Protein AF-A0A926VXW3-F1 (afdb_monomer)

pLDDT: mean 92.78, std 9.76, range [51.78, 98.69]

Foldseek 3Di:
DVVLVVLLVVLLVVLVPPPPQPDPVSSVVSSCVSLVPPPVNVVVVVVVVVVVVVVVVVVVVVVVVVVVVVVVVVVVVVVVVVVVVVVVVVVVVPD

Mean predicted aligned error: 6.93 Å

Sequence (95 aa):
QHQINRFEGNADRVAAFEIDLKNDAQRKARRFEVLLVNQEYQMAIDTQIRLTIDKANAIGHLEYLRNQFSVAKLEARLAIAQQLSDLESRELVGL

Secondary structure (DSSP, 8-state):
-HHHHHHHHHHHHHHHT-TT--SHHHHHHHHHHHHHT-HHHHHHHHHHHHHHHHHHHHHHHHHHHHHHHHHHHHHHHHHHHHHHHHHHHHHHHT-

Solvent-accessible surface area (backbone atoms only — not comparable to full-atom values): 5238 Å² total; per-residue (Å²): 107,73,67,56,52,50,52,49,53,51,26,49,50,54,34,70,70,41,83,88,52,87,46,69,66,50,33,51,52,45,26,48,55,54,48,71,72,31,63,71,51,50,53,50,49,54,49,50,53,50,53,52,51,53,50,52,53,52,50,53,51,52,52,50,53,52,50,53,50,53,50,54,53,50,53,51,50,51,54,52,51,51,53,51,52,53,50,53,54,47,63,76,68,68,121

Radius of gyration: 30.61 Å; Cα contacts (8 Å, |Δi|>4): 27; chains: 1; bounding box: 57×15×88 Å

Structure (mmCIF, N/CA/C/O backbone):
data_AF-A0A926VXW3-F1
#
_entry.id   AF-A0A926VXW3-F1
#
loop_
_atom_site.group_PDB
_atom_site.id
_atom_site.type_symbol
_atom_site.label_atom_id
_atom_site.label_alt_id
_atom_site.label_comp_id
_atom_site.label_asym_id
_atom_site.label_entity_id
_atom_site.label_seq_id
_atom_site.pdbx_PDB_ins_code
_atom_site.Cartn_x
_atom_site.Cartn_y
_atom_site.Cartn_z
_atom_site.occupancy
_atom_site.B_iso_or_equiv
_atom_site.auth_seq_id
_atom_site.auth_comp_id
_atom_site.auth_asym_id
_atom_site.auth_atom_id
_atom_site.pdbx_PDB_model_num
ATOM 1 N N . GLN A 1 1 ? 8.189 6.511 -3.082 1.00 78.19 1 GLN A N 1
ATOM 2 C CA . GLN A 1 1 ? 7.724 7.144 -4.335 1.00 78.19 1 GLN A CA 1
ATOM 3 C C . GLN A 1 1 ? 8.796 7.981 -5.033 1.00 78.19 1 GLN A C 1
ATOM 5 O O . GLN A 1 1 ? 9.092 7.690 -6.178 1.00 78.19 1 GLN A O 1
ATOM 10 N N . HIS A 1 2 ? 9.419 8.978 -4.384 1.00 88.31 2 HIS A N 1
ATOM 11 C CA . HIS A 1 2 ? 10.380 9.871 -5.064 1.00 88.31 2 HIS A CA 1
ATOM 12 C C . HIS A 1 2 ? 11.574 9.163 -5.730 1.00 88.31 2 HIS A C 1
ATOM 14 O O . HIS A 1 2 ? 11.942 9.528 -6.841 1.00 88.31 2 HIS A O 1
ATOM 20 N N . GLN A 1 3 ? 12.157 8.140 -5.094 1.00 91.38 3 GLN A N 1
ATOM 21 C CA . GLN A 1 3 ? 13.261 7.375 -5.696 1.00 91.38 3 GLN A CA 1
ATOM 22 C C . GLN A 1 3 ? 12.820 6.561 -6.921 1.00 91.38 3 GLN A C 1
ATOM 24 O O . GLN A 1 3 ? 13.471 6.626 -7.956 1.00 91.38 3 GLN A O 1
ATOM 29 N N . ILE A 1 4 ? 11.680 5.869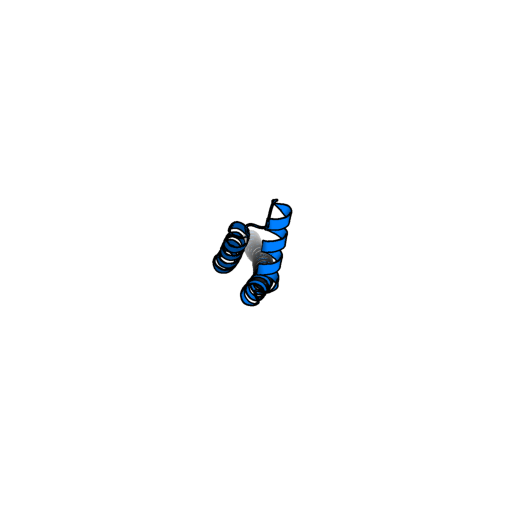 -6.835 1.00 95.25 4 ILE A N 1
ATOM 30 C CA . ILE A 1 4 ? 11.085 5.110 -7.948 1.00 95.25 4 ILE A CA 1
ATOM 31 C C . ILE A 1 4 ? 10.820 6.039 -9.138 1.00 95.25 4 ILE A C 1
ATOM 33 O O . ILE A 1 4 ? 11.306 5.782 -10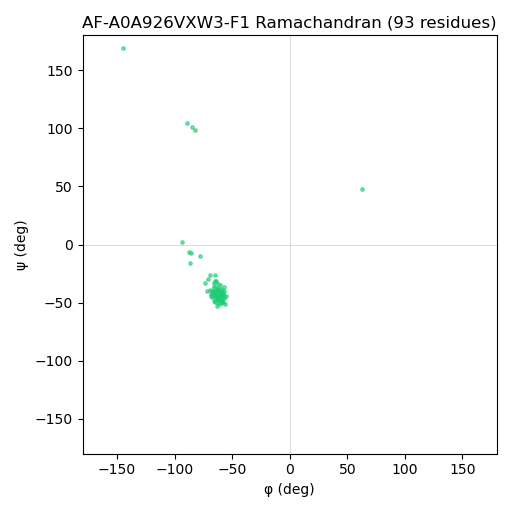.234 1.00 95.25 4 ILE A O 1
ATOM 37 N N . ASN A 1 5 ? 10.171 7.183 -8.901 1.00 95.75 5 ASN A N 1
ATOM 38 C CA . ASN A 1 5 ? 9.904 8.174 -9.946 1.00 95.75 5 ASN A CA 1
ATOM 39 C C . ASN A 1 5 ? 11.197 8.715 -10.581 1.00 95.75 5 ASN A C 1
ATOM 41 O O . ASN A 1 5 ? 11.226 9.006 -11.773 1.00 95.75 5 ASN A O 1
ATOM 45 N N . ARG A 1 6 ? 12.278 8.855 -9.801 1.00 96.19 6 ARG A N 1
ATOM 46 C CA . ARG A 1 6 ? 13.587 9.270 -10.324 1.00 96.19 6 ARG A CA 1
ATOM 47 C C . ARG A 1 6 ? 14.172 8.215 -11.266 1.00 96.19 6 ARG A C 1
ATOM 49 O O . ARG A 1 6 ? 14.692 8.581 -12.315 1.00 96.19 6 ARG A O 1
ATOM 56 N N . PHE A 1 7 ? 14.097 6.933 -10.912 1.00 97.00 7 PHE A N 1
ATOM 57 C CA . PHE A 1 7 ? 14.554 5.851 -11.789 1.00 97.00 7 PHE A CA 1
ATOM 58 C 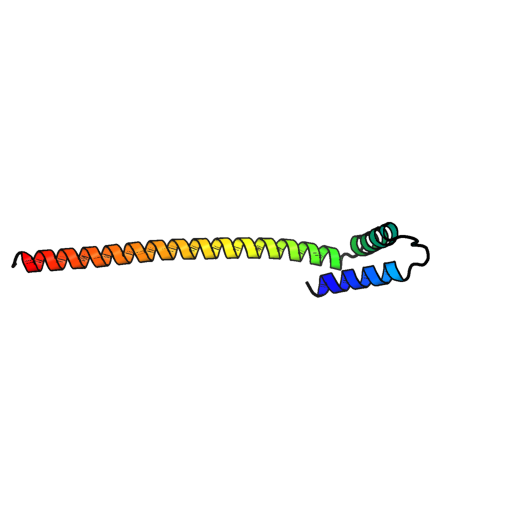C . PHE A 1 7 ? 13.725 5.768 -13.070 1.00 97.00 7 PHE A C 1
ATOM 60 O O . PHE A 1 7 ? 14.296 5.664 -14.153 1.00 97.00 7 PHE A O 1
ATOM 67 N N . GLU A 1 8 ? 12.404 5.892 -12.961 1.00 96.31 8 GLU A N 1
ATOM 68 C CA . GLU A 1 8 ? 11.502 5.905 -14.113 1.00 96.31 8 GLU A CA 1
ATOM 69 C C . GLU A 1 8 ? 11.772 7.089 -15.038 1.00 96.31 8 GLU A C 1
ATOM 71 O O . GLU A 1 8 ? 11.971 6.882 -16.230 1.00 96.31 8 GLU A O 1
ATOM 76 N N . GLY A 1 9 ? 11.906 8.301 -14.493 1.00 95.69 9 GLY A N 1
ATOM 77 C CA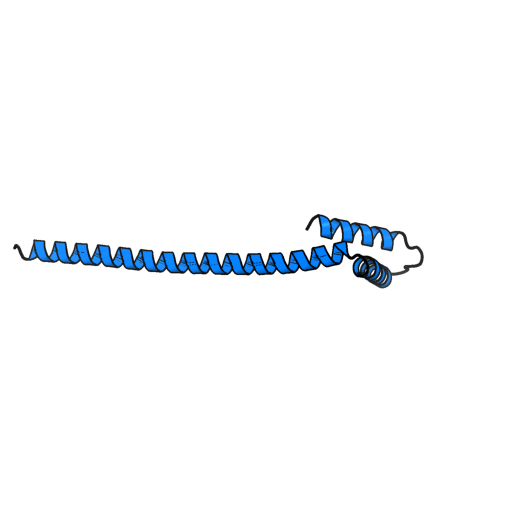 . GLY A 1 9 ? 12.252 9.480 -15.286 1.00 95.69 9 GLY A CA 1
ATOM 78 C C . GLY A 1 9 ? 13.629 9.370 -15.950 1.00 95.69 9 GLY A C 1
ATOM 79 O O . GLY A 1 9 ? 13.819 9.827 -17.076 1.00 95.69 9 GLY A O 1
ATOM 80 N N . ASN A 1 10 ? 14.596 8.717 -15.297 1.00 96.06 10 ASN A N 1
ATOM 81 C CA . ASN A 1 10 ? 15.889 8.425 -15.915 1.00 96.06 10 ASN A CA 1
ATOM 82 C C . ASN A 1 10 ? 15.760 7.423 -17.072 1.00 96.06 10 ASN A C 1
ATOM 84 O O . ASN A 1 10 ? 16.397 7.621 -18.105 1.00 96.06 10 ASN A O 1
ATOM 88 N N . ALA A 1 11 ? 14.945 6.376 -16.921 1.00 96.25 11 ALA A N 1
ATOM 89 C CA . ALA A 1 11 ? 14.682 5.407 -17.982 1.00 96.25 11 ALA A CA 1
ATOM 90 C C . ALA A 1 11 ? 13.928 6.040 -19.163 1.00 96.25 11 ALA A C 1
ATOM 92 O O . ALA A 1 11 ? 14.280 5.793 -20.316 1.00 96.25 11 ALA A O 1
ATOM 93 N N . ASP A 1 12 ? 12.965 6.920 -18.881 1.00 95.25 12 ASP A N 1
ATOM 94 C CA . ASP A 1 12 ? 12.255 7.712 -19.890 1.00 95.25 12 ASP A CA 1
ATOM 95 C C . ASP A 1 12 ? 13.224 8.597 -20.674 1.00 95.25 12 ASP A C 1
ATOM 97 O O . ASP A 1 12 ? 13.168 8.652 -21.902 1.00 95.25 12 ASP A O 1
ATOM 101 N N . ARG A 1 13 ? 14.172 9.239 -19.977 1.00 94.75 13 ARG A N 1
ATOM 102 C CA . ARG A 1 13 ? 15.228 10.029 -20.615 1.00 94.75 13 ARG A CA 1
ATOM 103 C C . ARG A 1 13 ? 16.080 9.169 -21.547 1.00 94.75 13 ARG A C 1
ATOM 105 O O . ARG A 1 13 ? 16.336 9.586 -22.669 1.00 94.75 13 ARG A O 1
ATOM 112 N N . VAL A 1 14 ? 16.513 7.987 -21.105 1.00 94.25 14 VAL A N 1
ATOM 113 C CA . VAL A 1 14 ? 17.314 7.072 -21.939 1.00 94.25 14 VAL A CA 1
ATOM 114 C C . VAL A 1 14 ? 16.550 6.685 -23.206 1.00 94.25 14 VAL A C 1
ATOM 116 O O . VAL A 1 14 ? 17.077 6.863 -24.299 1.00 94.25 14 VAL A O 1
ATOM 119 N N . ALA A 1 15 ? 15.293 6.254 -23.074 1.00 93.69 15 ALA A N 1
ATOM 120 C CA . ALA A 1 15 ? 14.468 5.875 -24.219 1.00 93.69 15 ALA A CA 1
ATOM 121 C C . ALA A 1 15 ? 14.162 7.058 -25.159 1.00 93.69 15 ALA A C 1
ATOM 123 O O . ALA A 1 15 ? 14.017 6.870 -26.362 1.00 93.69 15 ALA A O 1
ATOM 124 N N . ALA A 1 16 ? 14.062 8.285 -24.641 1.00 89.94 16 ALA A N 1
ATOM 125 C CA . ALA A 1 16 ? 13.776 9.468 -25.453 1.00 89.94 16 ALA A CA 1
ATOM 126 C C . ALA A 1 16 ? 14.944 9.891 -26.363 1.00 89.94 16 ALA A C 1
ATOM 128 O O . ALA A 1 16 ? 14.701 10.466 -27.421 1.00 89.94 16 ALA A O 1
ATOM 129 N N . PHE A 1 17 ? 16.191 9.624 -25.963 1.00 90.81 17 PHE A N 1
ATOM 130 C CA . PHE A 1 17 ? 17.385 9.991 -26.738 1.00 90.81 17 PHE A CA 1
ATOM 131 C C . PHE A 1 17 ? 17.888 8.876 -27.668 1.00 90.81 17 PHE A C 1
ATOM 133 O O . PHE A 1 17 ? 18.889 9.059 -28.360 1.00 90.81 17 PHE A O 1
ATOM 140 N N . GLU A 1 18 ? 17.204 7.734 -27.716 1.00 92.12 18 GLU A N 1
ATOM 141 C CA . GLU A 1 18 ? 17.574 6.611 -28.573 1.00 92.12 18 GLU A CA 1
ATOM 142 C C . GLU A 1 18 ? 16.914 6.746 -29.952 1.00 92.12 18 GLU A C 1
ATOM 144 O O . GLU A 1 18 ? 15.711 6.549 -30.125 1.00 92.12 18 GLU A O 1
ATOM 149 N N . ILE A 1 19 ? 17.731 7.128 -30.938 1.00 89.38 19 ILE A N 1
ATOM 150 C CA . ILE A 1 19 ? 17.299 7.565 -32.278 1.00 89.38 19 ILE A CA 1
ATOM 151 C C . ILE A 1 19 ? 16.615 6.434 -33.069 1.00 89.38 19 ILE A C 1
ATOM 153 O O . ILE A 1 19 ? 15.765 6.693 -33.921 1.00 89.38 19 ILE A O 1
ATOM 157 N N . ASP A 1 20 ? 16.939 5.177 -32.761 1.00 92.81 20 ASP A N 1
ATOM 158 C CA . ASP A 1 20 ? 16.416 4.004 -33.468 1.00 92.81 20 ASP A CA 1
ATOM 159 C C . ASP A 1 20 ? 14.982 3.620 -33.056 1.00 92.81 20 ASP A C 1
ATOM 161 O O . ASP A 1 20 ? 14.341 2.794 -33.717 1.00 92.81 20 ASP A O 1
ATOM 165 N N . LEU A 1 21 ? 14.439 4.231 -31.995 1.00 93.19 21 LEU A N 1
ATOM 166 C CA . LEU A 1 21 ? 13.084 3.966 -31.511 1.00 93.19 21 LEU A CA 1
ATOM 167 C C . LEU A 1 21 ? 12.063 4.820 -32.278 1.00 93.19 21 LEU A C 1
ATOM 169 O O . LEU A 1 21 ? 11.844 5.998 -32.004 1.00 93.19 21 LEU A O 1
ATOM 173 N N . LYS A 1 22 ? 11.383 4.197 -33.240 1.00 92.00 22 LYS A N 1
ATOM 174 C CA . LYS A 1 22 ? 10.468 4.839 -34.199 1.00 92.00 22 LYS A CA 1
ATOM 175 C C . LYS A 1 22 ? 9.036 4.989 -33.690 1.00 92.00 22 LYS A C 1
ATOM 177 O O . LYS A 1 22 ? 8.250 5.719 -34.288 1.00 92.00 22 LYS A O 1
ATOM 182 N N . ASN A 1 23 ? 8.658 4.279 -32.628 1.00 93.00 23 ASN A N 1
ATOM 183 C CA . ASN A 1 23 ? 7.294 4.305 -32.105 1.00 93.00 23 ASN A CA 1
ATOM 184 C C . ASN A 1 23 ? 7.233 4.199 -30.573 1.00 93.00 23 ASN A C 1
ATOM 186 O O . ASN A 1 23 ? 8.220 3.924 -29.892 1.00 93.00 23 ASN A O 1
ATOM 190 N N . ASP A 1 24 ? 6.041 4.441 -30.026 1.00 92.25 24 ASP A N 1
ATOM 191 C CA . ASP A 1 24 ? 5.805 4.435 -28.580 1.00 92.25 24 ASP A CA 1
ATOM 192 C C . ASP A 1 24 ? 5.977 3.048 -27.945 1.00 92.25 24 ASP A C 1
ATOM 194 O O . ASP A 1 24 ? 6.466 2.940 -26.824 1.00 92.25 24 ASP A O 1
ATOM 198 N N . ALA A 1 25 ? 5.638 1.981 -28.674 1.00 95.25 25 ALA A N 1
ATOM 199 C CA . ALA A 1 25 ? 5.819 0.616 -28.192 1.00 95.25 25 ALA A CA 1
ATOM 200 C C . ALA A 1 25 ? 7.308 0.282 -28.004 1.00 95.25 25 ALA A C 1
ATOM 202 O O . ALA A 1 25 ? 7.682 -0.278 -26.978 1.00 95.25 25 ALA A O 1
ATOM 203 N N . GLN A 1 26 ? 8.165 0.699 -28.938 1.00 95.44 26 GLN A N 1
ATOM 204 C CA . GLN A 1 26 ? 9.621 0.564 -28.848 1.00 95.44 26 GLN A CA 1
ATOM 205 C C . GLN A 1 26 ? 10.193 1.393 -27.693 1.00 95.44 26 GLN A C 1
ATOM 207 O O . GLN A 1 26 ? 11.005 0.885 -26.925 1.00 95.44 26 GLN A O 1
ATOM 212 N N . ARG A 1 27 ? 9.713 2.630 -27.498 1.00 94.88 27 ARG A N 1
ATOM 213 C CA . ARG A 1 27 ? 10.099 3.467 -26.346 1.00 94.88 27 ARG A CA 1
ATOM 214 C C . ARG A 1 27 ? 9.715 2.829 -25.009 1.00 94.88 27 ARG A C 1
ATOM 216 O O . ARG A 1 27 ? 10.525 2.803 -24.086 1.00 94.88 27 ARG A O 1
ATOM 223 N N . LYS A 1 28 ? 8.515 2.253 -24.910 1.00 95.06 28 LYS A N 1
ATOM 224 C CA . LYS A 1 28 ? 8.057 1.523 -23.717 1.00 95.06 28 LYS A CA 1
ATOM 225 C C . LYS A 1 28 ? 8.850 0.242 -23.469 1.00 95.06 28 LYS A C 1
ATOM 227 O O . LYS A 1 28 ? 9.222 -0.008 -22.325 1.00 95.06 28 LYS A O 1
ATOM 232 N N . ALA A 1 29 ? 9.134 -0.534 -24.515 1.00 95.62 29 ALA A N 1
ATOM 233 C CA . ALA A 1 29 ? 9.964 -1.732 -24.418 1.00 95.62 29 ALA A CA 1
ATOM 234 C C . ALA A 1 29 ? 11.370 -1.377 -23.922 1.00 95.62 29 ALA A C 1
ATOM 236 O O . ALA A 1 29 ? 11.858 -1.970 -22.964 1.00 95.62 29 ALA A O 1
ATOM 237 N N . ARG A 1 30 ? 11.968 -0.319 -24.479 1.00 96.12 30 ARG A N 1
ATOM 238 C CA . ARG A 1 30 ? 13.286 0.138 -24.056 1.00 96.12 30 ARG A CA 1
ATOM 239 C C . ARG A 1 30 ? 13.317 0.613 -22.608 1.00 96.12 30 ARG A C 1
ATOM 241 O O . ARG A 1 30 ? 14.197 0.233 -21.841 1.00 96.12 30 ARG A O 1
ATOM 248 N N . ARG A 1 31 ? 12.336 1.424 -22.214 1.00 96.38 31 ARG A N 1
ATOM 249 C CA . ARG A 1 31 ? 12.166 1.855 -20.822 1.00 96.38 31 ARG A CA 1
ATOM 250 C C . ARG A 1 31 ? 12.073 0.650 -19.883 1.00 96.38 31 ARG A C 1
ATOM 252 O O . ARG A 1 31 ? 12.707 0.651 -18.832 1.00 96.38 31 ARG A O 1
ATOM 259 N N . PHE A 1 32 ? 11.303 -0.369 -20.263 1.00 95.88 32 PHE A N 1
ATOM 260 C CA . PHE A 1 32 ? 11.182 -1.604 -19.494 1.00 95.88 32 PHE A CA 1
ATOM 261 C C . PHE A 1 32 ? 12.528 -2.322 -19.352 1.00 95.88 32 PHE A C 1
ATOM 263 O O . PHE A 1 32 ? 12.900 -2.652 -18.233 1.00 95.88 32 PHE A O 1
ATOM 270 N N . GLU A 1 33 ? 13.291 -2.494 -20.433 1.00 96.19 33 GLU A N 1
ATOM 271 C CA . GLU A 1 33 ? 14.627 -3.111 -20.384 1.00 96.19 33 GLU A CA 1
ATOM 272 C C . GLU A 1 33 ? 15.574 -2.382 -19.425 1.00 96.19 33 GLU A C 1
ATOM 274 O O . GLU A 1 33 ? 16.234 -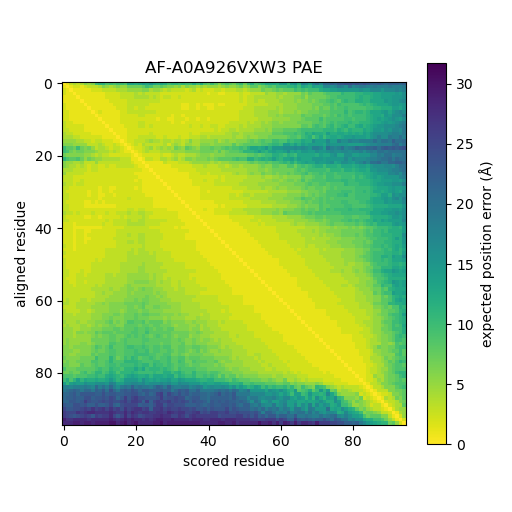3.015 -18.602 1.00 96.19 33 GLU A O 1
ATOM 279 N N . VAL A 1 34 ? 15.614 -1.046 -19.499 1.00 96.94 34 VAL A N 1
ATOM 280 C CA . VAL A 1 34 ? 16.463 -0.212 -18.633 1.00 96.94 34 VAL A CA 1
ATOM 281 C C . VAL A 1 34 ? 16.092 -0.389 -17.159 1.00 96.94 34 VAL A C 1
ATOM 283 O O . VAL A 1 34 ? 16.973 -0.490 -16.305 1.00 96.94 34 VAL A O 1
ATOM 286 N N . LEU A 1 35 ? 14.796 -0.438 -16.848 1.00 97.25 35 LEU A N 1
ATOM 287 C CA . LEU A 1 35 ? 14.313 -0.636 -15.480 1.00 97.25 35 LEU A CA 1
ATOM 288 C C . LEU A 1 35 ? 14.503 -2.077 -14.993 1.00 97.25 35 LEU A C 1
ATOM 290 O O . LEU A 1 35 ? 14.763 -2.291 -13.809 1.00 97.25 35 LEU A O 1
ATOM 294 N N . LEU A 1 36 ? 14.406 -3.061 -15.888 1.00 96.38 36 LEU A N 1
ATOM 295 C CA . LEU A 1 36 ? 14.544 -4.479 -15.562 1.00 96.38 36 LEU A CA 1
ATOM 296 C C . LEU A 1 36 ? 15.943 -4.802 -15.027 1.00 96.38 36 LEU A C 1
ATOM 298 O O . LEU A 1 36 ? 16.076 -5.556 -14.068 1.00 96.38 36 LEU A O 1
ATOM 302 N N . VAL A 1 37 ? 16.982 -4.205 -15.613 1.00 96.62 37 VAL A N 1
ATOM 303 C CA . VAL A 1 37 ? 18.376 -4.431 -15.193 1.00 96.62 37 VAL A CA 1
ATOM 304 C C . VAL A 1 37 ? 18.823 -3.524 -14.041 1.00 96.62 37 VAL A C 1
ATOM 306 O O . VAL A 1 37 ? 19.911 -3.706 -13.495 1.00 96.62 37 VAL A O 1
ATOM 309 N N . ASN A 1 38 ? 18.002 -2.548 -13.646 1.00 97.25 38 ASN A N 1
ATOM 310 C CA . ASN A 1 38 ? 18.308 -1.647 -12.542 1.00 97.25 38 ASN A CA 1
ATOM 311 C C . ASN A 1 38 ? 17.951 -2.298 -11.195 1.00 97.25 38 ASN A C 1
ATOM 313 O O . ASN A 1 38 ? 16.803 -2.256 -10.752 1.00 97.25 38 ASN A O 1
ATOM 317 N N . GLN A 1 39 ? 18.956 -2.862 -10.522 1.00 97.06 39 GLN A N 1
ATOM 318 C CA . GLN A 1 39 ? 18.787 -3.536 -9.230 1.00 97.06 39 GLN A CA 1
ATOM 319 C C . GLN A 1 39 ? 18.205 -2.620 -8.145 1.00 97.06 39 GLN A C 1
ATOM 321 O O . GLN A 1 39 ? 17.335 -3.047 -7.389 1.00 97.06 39 GLN A O 1
ATOM 326 N N . GLU A 1 40 ? 18.624 -1.353 -8.088 1.00 96.75 40 GLU A N 1
ATOM 327 C CA . GLU A 1 40 ? 18.113 -0.398 -7.098 1.00 96.75 40 GLU A CA 1
ATOM 328 C C . GLU A 1 40 ? 16.624 -0.100 -7.314 1.00 96.75 40 GLU A C 1
ATOM 330 O O . GLU A 1 40 ? 15.867 0.019 -6.350 1.00 96.75 40 GLU A O 1
ATOM 335 N N . TYR A 1 41 ? 16.183 -0.026 -8.574 1.00 97.56 41 TYR A N 1
ATOM 336 C CA . TYR A 1 41 ? 14.769 0.125 -8.911 1.00 97.56 41 TYR A CA 1
ATOM 337 C C . TYR A 1 41 ? 13.955 -1.102 -8.489 1.00 97.56 41 TYR A C 1
ATOM 339 O O . TYR A 1 41 ? 12.927 -0.935 -7.835 1.00 97.56 41 TYR A O 1
ATOM 347 N N . GLN A 1 42 ? 14.432 -2.315 -8.794 1.00 97.50 42 GLN A N 1
ATOM 348 C CA . GLN A 1 42 ? 13.754 -3.553 -8.386 1.00 97.50 42 GLN A CA 1
ATOM 349 C C . GLN A 1 42 ? 13.618 -3.629 -6.858 1.00 97.50 42 GLN A C 1
ATOM 351 O O . GLN A 1 42 ? 12.515 -3.785 -6.337 1.00 97.50 42 GLN A O 1
ATOM 356 N N . MET A 1 43 ? 14.705 -3.373 -6.122 1.00 97.31 43 MET A N 1
ATOM 357 C CA . MET A 1 43 ? 14.683 -3.332 -4.655 1.00 97.31 43 MET A CA 1
ATOM 358 C C . MET A 1 43 ? 13.723 -2.270 -4.103 1.00 97.31 43 MET A C 1
ATOM 360 O O . MET A 1 43 ? 13.058 -2.493 -3.085 1.00 97.31 43 MET A O 1
ATOM 364 N N . ALA A 1 44 ? 13.649 -1.102 -4.748 1.00 96.62 44 ALA A N 1
ATOM 365 C CA . ALA A 1 44 ? 12.739 -0.036 -4.347 1.00 96.62 44 ALA A CA 1
ATOM 366 C C . ALA A 1 44 ? 11.268 -0.429 -4.563 1.00 96.62 44 ALA A C 1
ATOM 368 O O . ALA A 1 44 ? 10.440 -0.145 -3.693 1.00 96.62 44 ALA A O 1
ATOM 369 N N . ILE A 1 45 ? 10.951 -1.101 -5.673 1.00 97.44 45 ILE A N 1
ATOM 370 C CA . ILE A 1 45 ? 9.615 -1.636 -5.967 1.00 97.44 45 ILE A CA 1
ATOM 371 C C . ILE A 1 45 ? 9.236 -2.723 -4.958 1.00 97.44 45 ILE A C 1
ATOM 373 O O . ILE A 1 45 ? 8.186 -2.615 -4.323 1.00 97.44 45 ILE A O 1
ATOM 377 N N . ASP A 1 46 ? 10.107 -3.703 -4.718 1.00 97.06 46 ASP A N 1
ATOM 378 C CA . ASP A 1 46 ? 9.861 -4.778 -3.746 1.00 97.06 46 ASP A CA 1
ATOM 379 C C . ASP A 1 46 ? 9.630 -4.222 -2.338 1.00 97.06 46 ASP A C 1
ATOM 381 O O . ASP A 1 46 ? 8.702 -4.610 -1.621 1.00 97.06 46 ASP A O 1
ATOM 385 N N . THR A 1 47 ? 10.444 -3.240 -1.948 1.00 96.94 47 THR A N 1
ATOM 386 C CA . THR A 1 47 ? 10.287 -2.547 -0.669 1.00 96.94 47 THR A CA 1
ATOM 387 C C . THR A 1 47 ? 8.964 -1.792 -0.606 1.00 96.94 47 THR A C 1
ATOM 389 O O . THR A 1 47 ? 8.292 -1.834 0.423 1.00 96.94 47 THR A O 1
ATOM 392 N N . GLN A 1 48 ? 8.554 -1.125 -1.687 1.00 96.94 48 GLN A N 1
ATOM 393 C CA . GLN A 1 48 ? 7.266 -0.443 -1.742 1.00 96.94 48 GLN A CA 1
ATOM 394 C C . GLN A 1 48 ? 6.092 -1.421 -1.610 1.00 96.94 48 GLN A C 1
ATOM 396 O O . GLN A 1 48 ? 5.151 -1.125 -0.869 1.00 96.94 48 GLN A O 1
ATOM 401 N N . ILE A 1 49 ? 6.142 -2.567 -2.291 1.00 97.44 49 ILE A N 1
ATOM 402 C CA . ILE A 1 49 ? 5.108 -3.606 -2.212 1.00 97.44 49 ILE A CA 1
ATOM 403 C C . ILE A 1 49 ? 4.995 -4.107 -0.772 1.00 97.44 49 ILE A C 1
ATOM 405 O O . ILE A 1 49 ? 3.910 -4.065 -0.190 1.00 97.44 49 ILE A O 1
ATOM 409 N N . ARG A 1 50 ? 6.123 -4.484 -0.162 1.00 98.12 50 ARG A N 1
ATOM 410 C CA . ARG A 1 50 ? 6.173 -4.938 1.233 1.00 98.12 50 ARG A CA 1
ATOM 411 C C . ARG A 1 50 ? 5.601 -3.897 2.194 1.00 98.12 50 ARG A C 1
ATOM 413 O O . ARG A 1 50 ? 4.688 -4.205 2.948 1.00 98.12 50 ARG A O 1
ATOM 420 N N . LEU A 1 51 ? 6.060 -2.648 2.113 1.00 97.50 51 LEU A N 1
ATOM 421 C CA . LEU A 1 51 ? 5.574 -1.574 2.987 1.00 97.50 51 LEU A CA 1
ATOM 422 C C . LEU A 1 51 ? 4.086 -1.263 2.778 1.00 97.50 51 LEU A C 1
ATOM 424 O O . LEU A 1 51 ? 3.403 -0.868 3.720 1.00 97.50 51 LEU A O 1
ATOM 428 N N . THR A 1 52 ? 3.569 -1.434 1.560 1.00 97.94 52 THR A N 1
ATOM 429 C CA . THR A 1 52 ? 2.137 -1.266 1.272 1.00 97.94 52 THR A CA 1
ATOM 430 C C . THR A 1 52 ? 1.310 -2.330 1.984 1.00 97.94 52 THR A C 1
ATOM 432 O O . THR A 1 52 ? 0.296 -2.002 2.603 1.00 97.94 52 THR A O 1
ATOM 435 N N . ILE A 1 53 ? 1.770 -3.581 1.950 1.00 98.50 53 ILE A N 1
ATOM 436 C CA . ILE A 1 53 ? 1.135 -4.703 2.646 1.00 98.50 53 ILE A CA 1
ATOM 437 C C . ILE A 1 53 ? 1.223 -4.505 4.163 1.00 98.50 53 ILE A C 1
ATOM 439 O O . ILE A 1 53 ? 0.203 -4.568 4.846 1.00 98.50 53 ILE A O 1
ATOM 443 N N . ASP A 1 54 ? 2.408 -4.183 4.686 1.00 98.50 54 ASP A N 1
ATOM 444 C CA . ASP A 1 54 ? 2.622 -3.953 6.120 1.00 98.50 54 ASP A CA 1
ATOM 445 C C . ASP A 1 54 ? 1.723 -2.824 6.640 1.00 98.50 54 ASP A C 1
ATOM 447 O O . ASP A 1 54 ? 1.083 -2.954 7.686 1.00 98.50 54 ASP A O 1
ATOM 451 N N . LYS A 1 55 ? 1.600 -1.733 5.873 1.00 98.44 55 LYS A N 1
ATOM 452 C CA . LYS A 1 55 ? 0.690 -0.629 6.191 1.00 98.44 55 LYS A CA 1
ATOM 453 C C . LYS A 1 55 ? -0.769 -1.083 6.210 1.00 98.44 55 LYS A C 1
ATOM 455 O O . LYS A 1 55 ? -1.497 -0.710 7.128 1.00 98.44 55 LYS A O 1
ATOM 460 N N . ALA A 1 56 ? -1.210 -1.852 5.215 1.00 98.50 56 ALA A N 1
ATOM 461 C CA . ALA A 1 56 ? -2.581 -2.354 5.161 1.00 98.50 56 ALA A CA 1
ATOM 462 C C . ALA A 1 56 ? -2.896 -3.256 6.366 1.00 98.50 56 ALA A C 1
ATOM 464 O O . ALA A 1 56 ? -3.931 -3.083 7.010 1.00 98.50 56 ALA A O 1
ATOM 465 N N . ASN A 1 57 ? -1.965 -4.139 6.730 1.00 98.50 57 ASN A N 1
ATOM 466 C CA . ASN A 1 57 ? -2.085 -5.011 7.897 1.00 98.50 57 ASN A CA 1
ATOM 467 C C . ASN A 1 57 ? -2.147 -4.211 9.206 1.00 98.50 57 ASN A C 1
ATOM 469 O O . ASN A 1 57 ? -3.009 -4.468 10.045 1.00 98.50 57 ASN A O 1
ATOM 473 N N . ALA A 1 58 ? -1.280 -3.207 9.369 1.00 98.56 58 ALA A N 1
ATOM 474 C CA . ALA A 1 58 ? -1.276 -2.343 10.547 1.00 98.56 58 ALA A CA 1
ATOM 475 C C . ALA A 1 58 ? -2.587 -1.552 10.691 1.00 98.56 58 ALA A C 1
ATOM 477 O O . ALA A 1 58 ? -3.128 -1.450 11.792 1.00 98.56 58 ALA A O 1
ATOM 478 N N . ILE A 1 59 ? -3.132 -1.039 9.582 1.00 98.69 59 ILE A N 1
ATOM 479 C CA . ILE A 1 59 ? -4.442 -0.372 9.569 1.00 98.69 59 ILE A CA 1
ATOM 480 C C . ILE A 1 59 ? -5.544 -1.357 9.965 1.00 98.69 59 ILE A C 1
ATOM 482 O O . ILE A 1 59 ? -6.359 -1.037 10.826 1.00 98.69 59 ILE A O 1
ATOM 486 N N . GLY A 1 60 ? -5.546 -2.565 9.395 1.00 98.62 60 GLY A N 1
ATOM 487 C CA . GLY A 1 60 ? -6.510 -3.604 9.757 1.00 98.62 60 GLY A CA 1
ATOM 488 C C . GLY A 1 60 ? -6.466 -3.948 11.248 1.00 98.62 60 GLY A C 1
ATOM 489 O O . GLY A 1 60 ? -7.508 -4.049 11.894 1.00 98.62 60 GLY A O 1
ATOM 490 N N . HIS A 1 61 ? -5.267 -4.056 11.823 1.00 98.62 61 HIS A N 1
ATOM 491 C CA . HIS A 1 61 ? -5.100 -4.331 13.248 1.00 98.62 61 HIS A CA 1
ATOM 492 C C . HIS A 1 61 ? -5.584 -3.174 14.136 1.00 98.62 61 HIS A C 1
ATOM 494 O O . HIS A 1 61 ? -6.262 -3.404 15.137 1.00 98.62 61 HIS A O 1
ATOM 500 N N . LEU A 1 62 ? -5.296 -1.926 13.757 1.00 98.69 62 LEU A N 1
ATOM 501 C CA . LEU A 1 62 ? -5.773 -0.744 14.476 1.00 98.69 62 LEU A CA 1
ATOM 502 C C . LEU A 1 62 ? -7.303 -0.671 14.489 1.00 98.69 62 LEU A C 1
ATOM 504 O O . LEU A 1 62 ? -7.908 -0.410 15.527 1.00 98.69 62 LEU A O 1
ATOM 508 N N . GLU A 1 63 ? -7.931 -0.930 13.346 1.00 98.69 63 GLU A N 1
ATOM 509 C CA . GLU A 1 63 ? -9.386 -0.946 13.210 1.00 98.69 63 GLU A CA 1
ATOM 510 C C . GLU A 1 63 ? -10.026 -2.058 14.047 1.00 98.69 63 GLU A C 1
ATOM 512 O O . GLU A 1 63 ? -11.025 -1.836 14.734 1.00 98.69 63 GLU A O 1
ATOM 517 N N . TYR A 1 64 ? -9.398 -3.234 14.080 1.00 98.62 64 TYR A N 1
ATOM 518 C CA . TYR A 1 64 ? -9.804 -4.319 14.964 1.00 98.62 64 TYR A CA 1
ATOM 519 C C . TYR A 1 64 ? -9.761 -3.910 16.447 1.00 98.62 64 TYR A C 1
ATOM 521 O O . TYR A 1 64 ? -10.760 -4.062 17.153 1.00 98.62 64 TYR A O 1
ATOM 529 N N . LEU A 1 65 ? -8.652 -3.324 16.912 1.00 98.69 65 LEU A N 1
ATOM 530 C CA . LEU A 1 65 ? -8.519 -2.843 18.293 1.00 98.69 65 LEU A CA 1
ATOM 531 C C . LEU A 1 65 ? -9.533 -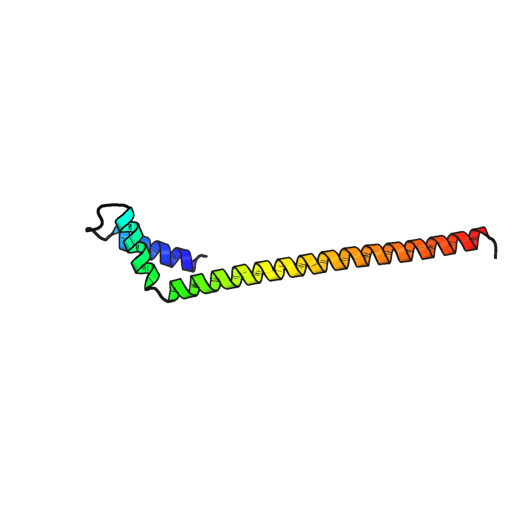1.738 18.621 1.00 98.69 65 LEU A C 1
ATOM 533 O O . LEU A 1 65 ? -10.112 -1.724 19.708 1.00 98.69 65 LEU A O 1
ATOM 537 N N . ARG A 1 66 ? -9.804 -0.833 17.674 1.00 98.62 66 ARG A N 1
ATOM 538 C CA . ARG A 1 66 ? -10.825 0.212 17.830 1.00 98.62 66 ARG A CA 1
ATOM 539 C C . ARG A 1 66 ? -12.218 -0.387 18.036 1.00 98.62 66 ARG A C 1
ATOM 541 O O . ARG A 1 66 ? -12.986 0.107 18.867 1.00 98.62 66 ARG A O 1
ATOM 548 N N . ASN A 1 67 ? -12.541 -1.456 17.312 1.00 98.62 67 ASN A N 1
ATOM 549 C CA . ASN A 1 67 ? -13.813 -2.157 17.458 1.00 98.62 67 ASN A CA 1
ATOM 550 C C . ASN A 1 67 ? -13.902 -2.872 18.811 1.00 98.62 67 ASN A C 1
ATOM 552 O O . ASN A 1 67 ? -14.907 -2.720 19.504 1.00 98.62 67 ASN A O 1
ATOM 556 N N . GLN A 1 68 ? -12.837 -3.561 19.235 1.00 98.56 68 GLN A N 1
ATOM 557 C CA . GLN A 1 68 ? -12.773 -4.174 20.568 1.00 98.56 68 GLN A CA 1
ATOM 558 C C . GLN A 1 68 ? -12.976 -3.143 21.683 1.00 98.56 68 GLN A C 1
ATOM 560 O O . GLN A 1 68 ? -13.773 -3.359 22.593 1.00 98.56 68 GLN A O 1
ATOM 565 N N . PHE A 1 69 ? -12.3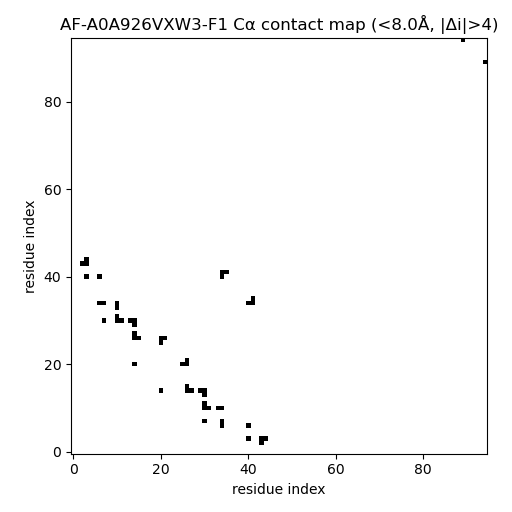11 -1.989 21.586 1.00 98.50 69 PHE A N 1
ATOM 566 C CA . PHE A 1 69 ? -12.484 -0.908 22.551 1.00 98.50 69 PHE A CA 1
ATOM 567 C C . PHE A 1 69 ? -13.921 -0.373 22.568 1.00 98.50 69 PHE A C 1
ATOM 569 O O . PHE A 1 69 ? -14.472 -0.086 23.630 1.00 98.50 69 PHE A O 1
ATOM 576 N N . SER A 1 70 ? -14.551 -0.256 21.398 1.00 98.50 70 SER A N 1
ATOM 577 C CA . SER A 1 70 ? -15.941 0.197 21.286 1.00 98.50 70 SER A CA 1
ATOM 578 C C . SER A 1 70 ? -16.909 -0.765 21.977 1.00 98.50 70 SER A C 1
ATOM 580 O O . SER A 1 70 ? -17.801 -0.307 22.689 1.00 98.50 70 SER A O 1
ATOM 582 N N . VAL A 1 71 ? -16.701 -2.076 21.826 1.00 98.56 71 VAL A N 1
ATOM 583 C CA . VAL A 1 71 ? -17.472 -3.110 22.534 1.00 98.56 71 VAL A CA 1
ATOM 584 C C . VAL A 1 71 ? -17.257 -3.001 24.042 1.00 98.56 71 VAL A C 1
ATOM 586 O O . VAL A 1 71 ? -18.227 -2.804 24.770 1.00 98.56 71 VAL A O 1
ATOM 589 N N . ALA A 1 72 ? -16.004 -2.991 24.506 1.00 98.50 72 ALA A N 1
ATOM 590 C CA . ALA A 1 72 ? -15.687 -2.878 25.932 1.00 98.50 72 ALA A CA 1
ATOM 591 C C . ALA A 1 72 ? -16.287 -1.609 26.569 1.00 98.50 72 ALA A C 1
ATOM 593 O O . ALA A 1 72 ? -16.778 -1.621 27.698 1.00 98.50 72 ALA A O 1
ATOM 594 N N . LYS A 1 73 ? -16.310 -0.495 25.828 1.00 98.56 73 LYS A N 1
ATOM 595 C CA . LYS A 1 73 ? -16.952 0.750 26.264 1.00 98.56 73 LYS A CA 1
ATOM 596 C C . LYS A 1 73 ? -18.466 0.600 26.429 1.00 98.56 73 LYS A C 1
ATOM 598 O O . LYS A 1 73 ? -19.030 1.185 27.354 1.00 98.56 73 LYS A O 1
ATOM 603 N N . LEU A 1 74 ? -19.136 -0.115 25.527 1.00 98.44 74 LEU A N 1
ATOM 604 C CA . LEU A 1 74 ? -20.573 -0.380 25.632 1.00 98.44 74 LEU A CA 1
ATOM 605 C C . LEU A 1 74 ? -20.878 -1.305 26.811 1.00 98.44 74 LEU A C 1
ATOM 607 O O . LEU A 1 74 ? -21.795 -1.013 27.574 1.00 98.44 74 LEU A O 1
ATOM 611 N N . GLU A 1 75 ? -20.079 -2.350 27.005 1.00 98.25 75 GLU A N 1
ATOM 612 C CA . GLU A 1 75 ? -20.198 -3.266 28.145 1.00 98.25 75 GLU A CA 1
ATOM 613 C C . GLU A 1 75 ? -20.023 -2.531 29.478 1.00 98.25 75 GLU A C 1
ATOM 615 O O . GLU A 1 75 ? -20.845 -2.678 30.380 1.00 98.25 75 GLU A O 1
ATOM 620 N N . ALA A 1 76 ? -19.020 -1.654 29.584 1.00 98.06 76 ALA A N 1
ATOM 621 C CA . ALA A 1 76 ? -18.817 -0.835 30.775 1.00 98.06 76 ALA A CA 1
ATOM 622 C C . ALA A 1 76 ? -20.006 0.103 31.043 1.00 98.06 76 ALA A C 1
ATOM 624 O O . ALA A 1 76 ? -20.445 0.247 32.182 1.00 98.06 76 ALA A O 1
ATOM 625 N N . ARG A 1 77 ? -20.569 0.723 29.997 1.00 97.38 77 ARG A N 1
ATOM 626 C CA . ARG A 1 77 ? -21.773 1.563 30.125 1.00 97.38 77 ARG A CA 1
ATOM 627 C C . ARG A 1 77 ? -22.986 0.761 30.581 1.00 97.38 77 ARG A C 1
ATOM 629 O O . ARG A 1 77 ? -23.741 1.255 31.411 1.00 97.38 77 ARG A O 1
ATOM 636 N N . LEU A 1 78 ? -23.162 -0.451 30.056 1.00 97.19 78 LEU A N 1
ATOM 637 C CA . LEU A 1 78 ? -24.230 -1.350 30.478 1.00 97.19 78 LEU A CA 1
ATOM 638 C C . LEU A 1 78 ? -24.073 -1.723 31.956 1.00 97.19 78 LEU A C 1
ATOM 640 O O . LEU A 1 78 ? -25.042 -1.627 32.701 1.00 97.19 78 LEU A O 1
ATOM 644 N N . ALA A 1 79 ? -22.859 -2.066 32.391 1.00 96.69 79 ALA A N 1
ATOM 645 C CA . ALA A 1 79 ? -22.578 -2.393 33.787 1.00 96.69 79 ALA A CA 1
ATOM 646 C C . ALA A 1 79 ? -22.876 -1.213 34.729 1.00 96.69 79 ALA A C 1
ATOM 648 O O . ALA A 1 79 ? -23.503 -1.40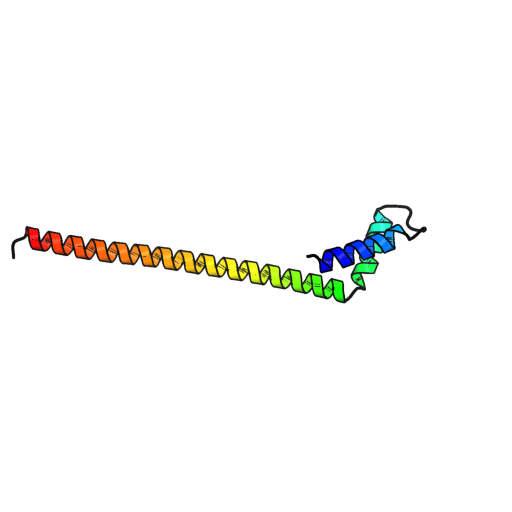0 35.770 1.00 96.69 79 ALA A O 1
ATOM 649 N N . ILE A 1 80 ? -22.494 0.011 34.343 1.00 95.50 80 ILE A N 1
ATOM 650 C CA . ILE A 1 80 ? -22.821 1.229 35.102 1.00 95.50 80 ILE A CA 1
ATOM 651 C C . ILE A 1 80 ? -24.340 1.421 35.187 1.00 95.50 80 ILE A C 1
ATOM 653 O O . ILE A 1 80 ? -24.870 1.655 36.270 1.00 95.50 80 ILE A O 1
ATOM 657 N N . ALA A 1 81 ? -25.053 1.302 34.064 1.00 95.12 81 ALA A N 1
ATOM 658 C CA . ALA A 1 81 ? -26.504 1.465 34.035 1.00 95.12 81 ALA A CA 1
ATOM 659 C C . ALA A 1 81 ? -27.221 0.423 34.911 1.00 95.12 81 ALA A C 1
ATOM 661 O O . ALA A 1 81 ? -28.144 0.768 35.642 1.00 95.12 81 ALA A O 1
ATOM 662 N N . GLN A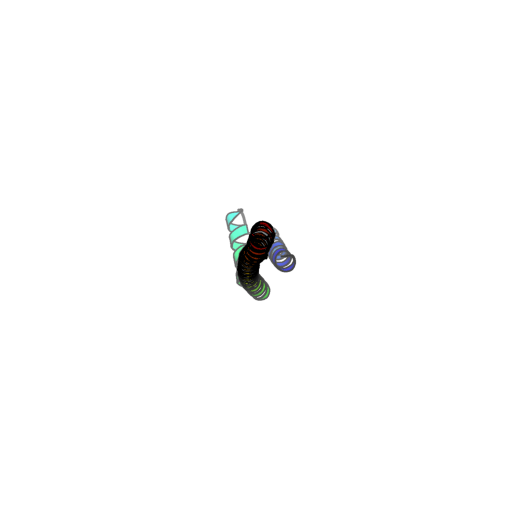 1 82 ? -26.761 -0.831 34.886 1.00 93.12 82 GLN A N 1
ATOM 663 C CA . GLN A 1 82 ? -27.288 -1.899 35.737 1.00 93.12 82 GLN A CA 1
ATOM 664 C C . GLN A 1 82 ? -27.095 -1.586 37.226 1.00 93.12 82 GLN A C 1
ATOM 666 O O . GLN A 1 82 ? -28.042 -1.718 37.998 1.00 93.12 82 GLN A O 1
ATOM 671 N N . GLN A 1 83 ? -25.911 -1.112 37.626 1.00 92.19 83 GLN A N 1
ATOM 672 C CA . GLN A 1 83 ? -25.654 -0.709 39.013 1.00 92.19 83 GLN A CA 1
ATOM 673 C C . GLN A 1 83 ? -26.555 0.447 39.461 1.00 92.19 83 GLN A C 1
ATOM 675 O O . GLN A 1 83 ? -27.110 0.390 40.553 1.00 92.19 83 GLN A O 1
ATOM 680 N N . LEU A 1 84 ? -26.739 1.467 38.618 1.00 89.75 84 LEU A N 1
ATOM 681 C CA . LEU A 1 84 ? -27.634 2.588 38.920 1.00 89.75 84 LEU A CA 1
ATOM 682 C C . LEU A 1 84 ? -29.090 2.132 39.066 1.00 89.75 84 LEU A C 1
ATOM 684 O O . LEU A 1 84 ? -29.754 2.524 40.018 1.00 89.75 84 LEU A O 1
ATOM 688 N N . SER A 1 85 ? -29.564 1.248 38.184 1.00 84.50 85 SER A N 1
ATOM 689 C CA . SER A 1 85 ? -30.932 0.722 38.273 1.00 84.50 85 SER A CA 1
ATOM 690 C C . SER A 1 85 ? -31.176 -0.130 39.526 1.00 84.50 85 SER A C 1
ATOM 692 O O . SER A 1 85 ? -32.259 -0.070 40.106 1.00 84.50 85 SER A O 1
ATOM 694 N N . ASP A 1 86 ? -30.177 -0.902 39.973 1.00 77.75 86 ASP A N 1
ATOM 695 C CA . ASP A 1 86 ? -30.263 -1.679 41.217 1.00 77.75 86 ASP A CA 1
ATOM 696 C C . ASP A 1 86 ? -30.277 -0.751 42.444 1.00 77.75 86 ASP A C 1
ATOM 698 O O . ASP A 1 86 ? -31.048 -0.968 43.376 1.00 77.75 86 ASP A O 1
ATOM 702 N N . LEU A 1 87 ? -29.491 0.332 42.424 1.00 75.44 87 LEU A N 1
ATOM 703 C CA . LEU A 1 87 ? -29.509 1.359 43.471 1.00 75.44 87 LEU A CA 1
ATOM 704 C C . LEU A 1 87 ? -30.871 2.063 43.563 1.00 75.44 87 LEU A C 1
ATOM 706 O O . LEU A 1 87 ? -31.451 2.099 44.646 1.00 75.44 87 LEU A O 1
ATOM 710 N N . GLU A 1 88 ? -31.416 2.542 42.441 1.00 75.50 88 GLU A N 1
ATOM 711 C CA . GLU A 1 88 ? -32.747 3.172 42.395 1.00 75.50 88 GLU A CA 1
ATOM 712 C C . GLU A 1 88 ? -33.845 2.208 42.870 1.00 75.50 88 GLU A C 1
ATOM 714 O O . GLU A 1 88 ? -34.735 2.587 43.632 1.00 75.50 88 GLU A O 1
ATOM 719 N N . SER A 1 89 ? -33.764 0.931 42.479 1.00 68.88 89 SER A N 1
ATOM 720 C CA . SER A 1 89 ? -34.715 -0.097 42.920 1.00 68.88 89 SER A CA 1
ATOM 721 C C . SER A 1 89 ? -34.660 -0.326 44.433 1.00 68.88 89 SER A C 1
ATOM 723 O O . SER A 1 89 ? -35.699 -0.529 45.056 1.00 68.88 89 SER A O 1
ATOM 725 N N . ARG A 1 90 ? -33.472 -0.275 45.049 1.00 68.06 90 ARG A N 1
ATOM 726 C CA . ARG A 1 90 ? -33.317 -0.409 46.507 1.00 68.06 90 ARG A CA 1
ATOM 727 C C . ARG A 1 90 ? -33.825 0.818 47.261 1.00 68.06 90 ARG A C 1
ATOM 729 O O . ARG A 1 90 ? -34.492 0.645 48.277 1.00 68.06 90 ARG A O 1
ATOM 736 N N . GLU A 1 91 ? -33.576 2.026 46.755 1.00 69.06 91 GLU A N 1
ATOM 737 C CA . GLU A 1 91 ? -34.119 3.265 47.334 1.00 69.06 91 GLU A CA 1
ATOM 738 C C . GLU A 1 91 ? -35.657 3.300 47.282 1.00 69.06 91 GLU A C 1
ATOM 740 O O . GLU A 1 91 ? -36.300 3.703 48.250 1.00 69.06 91 GLU A O 1
ATOM 745 N N . LEU A 1 92 ? -36.264 2.813 46.193 1.00 61.41 92 LEU A N 1
ATOM 746 C CA . LEU A 1 92 ? -37.724 2.747 46.030 1.00 61.41 92 LEU A CA 1
ATOM 747 C C . LEU A 1 92 ? -38.410 1.725 46.953 1.00 61.41 92 LEU A C 1
ATOM 749 O O . LEU A 1 92 ? -39.590 1.885 47.265 1.00 61.41 92 LEU A O 1
ATOM 753 N N . VAL A 1 93 ? -37.698 0.680 47.388 1.00 68.81 93 VAL A N 1
ATOM 754 C CA . VAL A 1 93 ? -38.229 -0.358 48.294 1.00 68.81 93 VAL A CA 1
ATOM 755 C C . VAL A 1 93 ? -38.057 0.023 49.777 1.00 68.81 93 VAL A C 1
ATOM 757 O O . VAL A 1 93 ? -38.636 -0.632 50.640 1.00 68.81 93 VAL A O 1
ATOM 760 N N . GLY A 1 94 ? -37.363 1.127 50.087 1.00 54.19 94 GLY A N 1
ATOM 761 C CA . GLY A 1 94 ? -37.343 1.726 51.426 1.00 54.19 94 GLY A CA 1
ATOM 762 C C . GLY A 1 94 ? -36.753 0.826 52.518 1.00 54.19 94 GLY A C 1
ATOM 763 O O . GLY A 1 94 ? -37.368 0.677 53.575 1.00 54.19 94 GLY A O 1
ATOM 764 N N . LEU A 1 95 ? -35.593 0.216 52.255 1.00 51.78 95 LEU A N 1
ATOM 765 C CA . LEU A 1 95 ? -34.738 -0.377 53.296 1.00 51.78 95 LEU A CA 1
ATOM 766 C C . LEU A 1 95 ? -33.795 0.667 53.900 1.00 51.78 95 LEU A C 1
ATOM 768 O O . LEU A 1 95 ? -33.240 1.473 53.120 1.00 51.78 95 LEU A O 1
#